P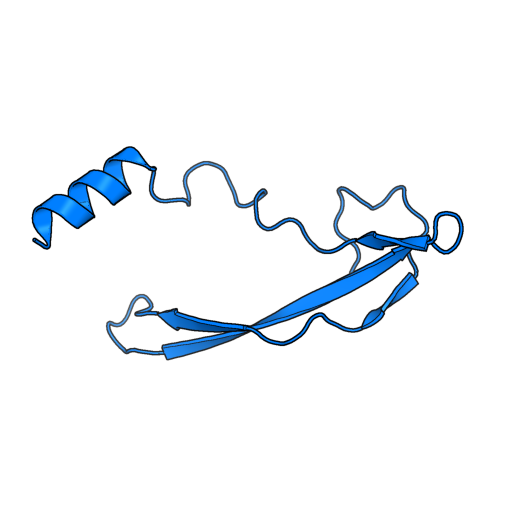rotein AF-A0A3A5SMI0-F1 (afdb_monomer)

Mean predicted aligned error: 8.52 Å

Nearest PDB structures (foldseek):
  5jus-assembly1_U  TM=3.585E-01  e=4.766E-01  Saccharomyces cerevisiae
  6v22-assembly1_E  TM=3.604E-01  e=2.818E+00  Homo sapiens
  3rd4-assembly4_C  TM=3.189E-01  e=1.384E+00  Proteus penneri ATCC 35198
  3gw6-assembly2_D  TM=4.236E-01  e=8.186E+00  Escherichia phage K1F
  3gw6-assembly1_A  TM=3.548E-01  e=6.853E+00  Escherichia phage K1F

Structure (mmCIF, N/CA/C/O backbone):
data_AF-A0A3A5SMI0-F1
#
_entry.id   AF-A0A3A5SMI0-F1
#
loop_
_atom_site.group_PDB
_atom_site.id
_atom_site.type_symbol
_atom_site.label_atom_id
_atom_site.label_alt_id
_atom_site.label_comp_id
_atom_site.label_asym_id
_atom_site.label_entity_id
_atom_site.label_seq_id
_atom_site.pdbx_PDB_ins_code
_atom_site.Cartn_x
_atom_site.Cartn_y
_atom_site.Cartn_z
_atom_site.occupancy
_atom_site.B_iso_or_equiv
_atom_site.auth_seq_id
_atom_site.auth_comp_id
_atom_site.auth_asym_id
_atom_site.auth_atom_id
_atom_site.pdbx_PDB_model_num
ATOM 1 N N . THR A 1 1 ? -3.709 -8.277 -10.498 1.00 79.94 1 THR A N 1
ATOM 2 C CA . THR A 1 1 ? -3.744 -7.739 -11.870 1.00 79.94 1 THR A CA 1
ATOM 3 C C . THR A 1 1 ? -3.028 -6.404 -11.893 1.00 79.94 1 THR A C 1
ATOM 5 O O . THR A 1 1 ? -2.926 -5.784 -10.834 1.00 79.94 1 THR A O 1
ATOM 8 N N . ILE A 1 2 ? -2.450 -6.025 -13.036 1.00 88.25 2 ILE A N 1
ATOM 9 C CA . ILE A 1 2 ? -1.766 -4.733 -13.205 1.00 88.25 2 ILE A CA 1
ATOM 10 C C . ILE A 1 2 ? -2.820 -3.612 -13.067 1.00 88.25 2 ILE A C 1
ATOM 12 O O . ILE A 1 2 ? -3.931 -3.791 -13.570 1.00 88.25 2 ILE A O 1
ATOM 16 N N . PRO A 1 3 ? -2.545 -2.529 -12.316 1.00 88.50 3 PRO A N 1
ATOM 17 C CA . PRO A 1 3 ? -3.441 -1.376 -12.220 1.00 88.50 3 PRO A CA 1
ATOM 18 C C . PRO A 1 3 ? -3.709 -0.717 -13.584 1.00 88.50 3 PRO A C 1
ATOM 20 O O . PRO A 1 3 ? -2.856 -0.766 -14.467 1.00 88.50 3 PRO A O 1
ATOM 23 N N . SER A 1 4 ? -4.882 -0.104 -13.760 1.00 88.44 4 SER A N 1
ATOM 24 C CA . SER A 1 4 ? -5.306 0.502 -15.035 1.00 88.44 4 SER A CA 1
ATOM 25 C C . SER A 1 4 ? -4.369 1.610 -15.511 1.00 88.44 4 SER A C 1
ATOM 27 O O . SER A 1 4 ? -4.112 1.726 -16.703 1.00 88.44 4 SER A O 1
ATOM 29 N N . GLU A 1 5 ? -3.804 2.372 -14.580 1.00 86.62 5 GLU A N 1
ATOM 30 C CA . GLU A 1 5 ? -2.831 3.436 -14.831 1.00 86.62 5 GLU A CA 1
ATOM 31 C 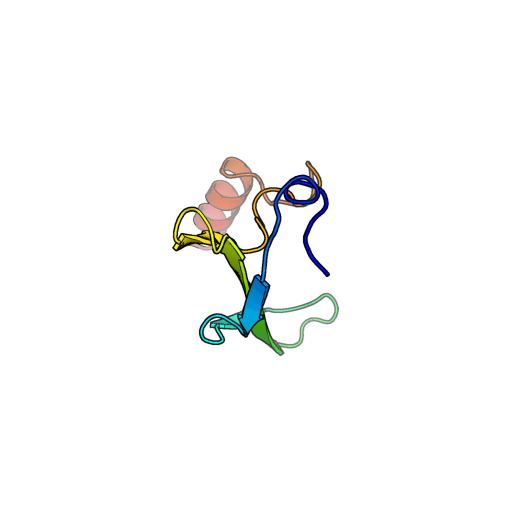C . GLU A 1 5 ? -1.509 2.932 -15.433 1.00 86.62 5 GLU A C 1
ATOM 33 O O . GLU A 1 5 ? -0.744 3.718 -15.979 1.00 86.62 5 GLU A O 1
ATOM 38 N N . TYR A 1 6 ? -1.251 1.624 -15.361 1.00 89.50 6 TYR A N 1
ATOM 39 C CA . TYR A 1 6 ? -0.086 0.972 -15.959 1.00 89.50 6 TYR A CA 1
ATOM 40 C C . TYR A 1 6 ? -0.479 -0.038 -17.041 1.00 89.50 6 TYR A C 1
ATOM 42 O O . TYR A 1 6 ? 0.320 -0.906 -17.385 1.00 89.50 6 TYR A O 1
ATOM 50 N N . SER A 1 7 ? -1.713 0.025 -17.549 1.00 88.38 7 SER A N 1
ATOM 51 C CA . SER A 1 7 ? -2.211 -0.940 -18.537 1.00 88.38 7 SER A CA 1
ATOM 52 C C . SER A 1 7 ? -1.480 -0.864 -19.880 1.00 88.38 7 SER A C 1
ATOM 54 O O . SER A 1 7 ? -1.346 -1.890 -20.542 1.00 88.38 7 SER A O 1
ATOM 56 N N . ASP A 1 8 ? -0.934 0.305 -20.223 1.00 92.00 8 ASP A N 1
ATOM 57 C CA . ASP A 1 8 ? -0.139 0.520 -21.438 1.00 92.00 8 ASP A CA 1
ATOM 58 C C . ASP A 1 8 ? 1.296 -0.032 -21.332 1.00 92.00 8 ASP A C 1
ATOM 60 O O . ASP A 1 8 ? 2.010 -0.122 -22.331 1.00 92.00 8 ASP A O 1
ATOM 64 N N . LEU A 1 9 ? 1.743 -0.405 -20.126 1.00 91.06 9 LEU A N 1
ATOM 65 C CA . LEU A 1 9 ? 3.102 -0.883 -19.880 1.00 91.06 9 LEU A CA 1
ATOM 66 C C . LEU A 1 9 ? 3.183 -2.411 -19.966 1.00 91.06 9 LEU A C 1
ATOM 68 O O . LEU A 1 9 ? 2.362 -3.143 -19.406 1.00 91.06 9 LEU A O 1
ATOM 72 N N . HIS A 1 10 ? 4.246 -2.912 -20.598 1.00 92.69 10 HIS A N 1
ATOM 73 C CA . HIS A 1 10 ? 4.520 -4.345 -20.657 1.00 92.69 10 HIS A CA 1
ATOM 74 C C . HIS A 1 10 ? 5.236 -4.820 -19.386 1.00 92.69 10 HIS A C 1
ATOM 76 O O . HIS A 1 10 ? 6.460 -4.924 -19.332 1.00 92.69 10 HIS A O 1
ATOM 82 N N . LEU A 1 11 ? 4.461 -5.083 -18.333 1.00 94.06 11 LEU A N 1
ATOM 83 C CA . LEU A 1 11 ? 5.002 -5.375 -17.007 1.00 94.06 11 LEU A CA 1
ATOM 84 C C . LEU A 1 11 ? 5.020 -6.868 -16.665 1.00 94.06 11 LEU A C 1
ATOM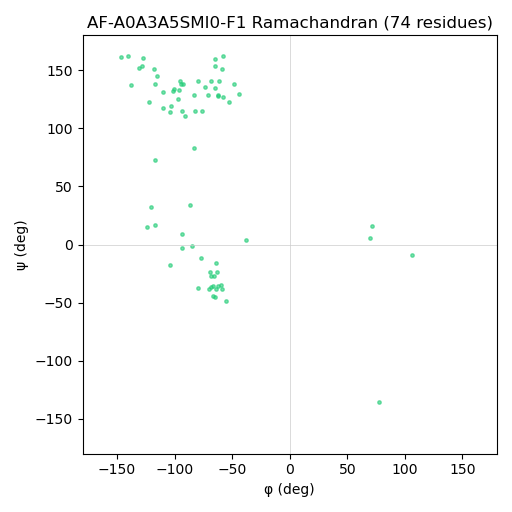 86 O O . LEU A 1 11 ? 4.013 -7.571 -16.763 1.00 94.06 11 LEU A O 1
ATOM 90 N N . HIS A 1 12 ? 6.145 -7.337 -16.131 1.00 94.06 12 HIS A N 1
ATOM 91 C CA . HIS A 1 12 ? 6.295 -8.686 -15.590 1.00 94.06 12 HIS A CA 1
ATOM 92 C C . HIS A 1 12 ? 6.068 -8.704 -14.078 1.00 94.06 12 HIS A C 1
ATOM 94 O O . HIS A 1 12 ? 6.501 -7.813 -13.346 1.00 94.06 12 HIS A O 1
ATOM 100 N N . SER A 1 13 ? 5.402 -9.746 -13.569 1.00 92.25 13 SER A N 1
ATOM 101 C CA . SER A 1 13 ? 5.242 -9.899 -12.121 1.00 92.25 13 SER A CA 1
ATOM 102 C C . SER A 1 13 ? 6.571 -10.281 -11.467 1.00 92.25 13 SER A C 1
ATOM 104 O O . SER A 1 13 ? 7.197 -11.264 -11.854 1.00 92.25 13 SER A O 1
ATOM 106 N N . LYS A 1 14 ? 6.966 -9.537 -10.428 1.00 93.44 14 LYS A N 1
ATOM 107 C CA . LYS A 1 14 ? 8.181 -9.782 -9.629 1.00 93.44 14 LYS A CA 1
ATOM 108 C C . LYS A 1 14 ? 7.859 -10.028 -8.154 1.00 93.44 14 LYS A C 1
ATOM 110 O O . LYS A 1 14 ? 8.619 -9.674 -7.259 1.00 93.44 14 LYS A O 1
ATOM 115 N N . GLY A 1 15 ? 6.697 -10.626 -7.892 1.00 93.56 15 GLY A N 1
ATOM 116 C CA . GLY A 1 15 ? 6.264 -10.977 -6.542 1.00 93.56 15 GLY A CA 1
ATOM 117 C C . GLY A 1 15 ? 5.735 -9.783 -5.746 1.00 93.56 15 GLY A C 1
ATOM 118 O O . GLY A 1 15 ? 4.910 -9.010 -6.242 1.00 93.56 15 GLY A O 1
ATOM 119 N N . PHE A 1 16 ? 6.145 -9.676 -4.483 1.00 92.88 16 PHE A N 1
ATOM 120 C CA . PHE A 1 16 ? 5.626 -8.700 -3.527 1.00 92.88 16 PHE A CA 1
ATOM 121 C C . PHE A 1 16 ? 6.756 -7.968 -2.806 1.00 92.88 16 PHE A C 1
ATOM 123 O O . PHE A 1 16 ? 7.837 -8.512 -2.599 1.00 92.88 16 PHE A O 1
ATOM 130 N N . LEU A 1 17 ? 6.473 -6.737 -2.392 1.00 90.62 17 LEU A N 1
ATOM 131 C CA . LEU A 1 17 ? 7.271 -6.021 -1.406 1.00 90.62 17 LEU A CA 1
ATOM 132 C C . LEU A 1 17 ? 7.198 -6.721 -0.041 1.00 90.62 17 LEU A C 1
ATOM 134 O O . LEU A 1 17 ? 6.228 -7.448 0.209 1.00 90.62 17 LEU A O 1
ATOM 138 N N . PRO A 1 18 ? 8.168 -6.454 0.854 1.00 93.31 18 PRO A N 1
ATOM 139 C CA . PRO A 1 18 ? 8.067 -6.856 2.248 1.00 93.31 18 PRO A CA 1
ATOM 140 C C . PRO A 1 18 ? 6.712 -6.462 2.839 1.00 93.31 18 PRO A C 1
ATOM 142 O O . PRO A 1 18 ? 6.178 -5.383 2.547 1.00 93.31 18 PRO A O 1
ATOM 145 N N . GLU A 1 19 ? 6.153 -7.379 3.623 1.00 93.19 19 GLU A N 1
ATOM 146 C CA . GLU A 1 19 ? 4.896 -7.167 4.328 1.00 93.19 19 GLU A CA 1
ATOM 147 C C . GLU A 1 19 ? 5.044 -6.004 5.310 1.00 93.19 19 GLU A C 1
ATOM 149 O O . GLU A 1 19 ? 6.082 -5.851 5.953 1.00 93.19 19 GLU A O 1
ATOM 154 N N . ILE A 1 20 ? 4.002 -5.182 5.404 1.00 92.06 20 ILE A N 1
ATOM 155 C CA . ILE A 1 20 ? 3.887 -4.159 6.443 1.00 92.06 20 ILE A CA 1
ATOM 156 C C . ILE A 1 20 ? 2.703 -4.504 7.338 1.00 92.06 20 ILE A C 1
ATOM 158 O O . ILE A 1 20 ? 1.691 -5.018 6.858 1.00 92.06 20 ILE A O 1
ATOM 162 N N . GLU A 1 21 ? 2.827 -4.210 8.625 1.00 92.31 21 GLU A N 1
ATOM 163 C CA . GLU A 1 21 ? 1.760 -4.401 9.601 1.00 92.31 21 GLU A CA 1
ATOM 164 C C . GLU A 1 21 ? 1.242 -3.036 10.054 1.00 92.31 21 GLU A C 1
ATOM 166 O O . GLU A 1 21 ? 2.020 -2.138 10.377 1.00 92.31 21 GLU A O 1
ATOM 171 N N . VAL A 1 22 ? -0.077 -2.871 10.035 1.00 89.25 22 VAL A N 1
ATOM 172 C CA . VAL A 1 22 ? -0.767 -1.665 10.491 1.00 89.25 22 VAL A CA 1
ATOM 173 C C . VAL A 1 22 ? -1.747 -2.075 11.576 1.00 89.25 22 VAL A C 1
ATOM 175 O O . VAL A 1 22 ? -2.617 -2.912 11.343 1.00 89.25 22 VAL A O 1
ATOM 178 N N . GLN A 1 23 ? -1.609 -1.492 12.761 1.00 87.62 23 GLN A N 1
ATOM 179 C CA . GLN A 1 23 ? -2.592 -1.654 13.824 1.00 87.62 23 GLN A CA 1
ATOM 180 C C . GLN A 1 23 ? -3.735 -0.660 13.604 1.00 87.62 23 GLN A C 1
ATOM 182 O O . GL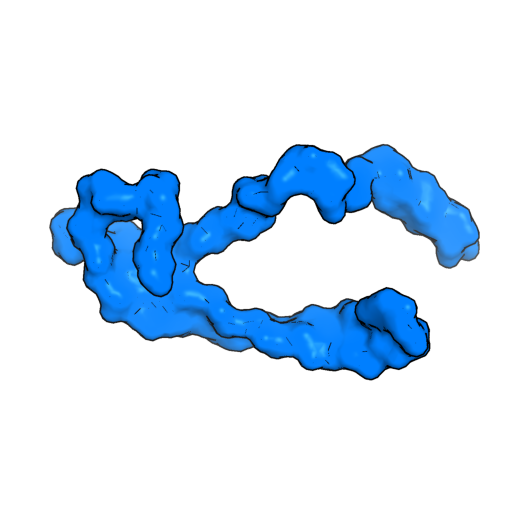N A 1 23 ? -3.488 0.532 13.432 1.00 87.62 23 GLN A O 1
ATOM 187 N N . ASP A 1 24 ? -4.971 -1.152 13.607 1.00 82.50 24 ASP A N 1
ATOM 188 C CA . ASP A 1 24 ? -6.164 -0.336 13.377 1.00 82.50 24 ASP A CA 1
ATOM 189 C C . ASP A 1 24 ? -7.319 -0.764 14.297 1.00 82.50 24 ASP A C 1
ATOM 191 O O . ASP A 1 24 ? -7.324 -1.867 14.849 1.00 82.50 24 ASP A O 1
ATOM 195 N N . PHE A 1 25 ? -8.312 0.105 14.459 1.00 73.50 25 PHE A N 1
ATOM 196 C CA . PHE A 1 25 ? -9.546 -0.135 15.206 1.00 73.50 25 PHE A CA 1
ATOM 197 C C . PHE A 1 25 ? -10.744 -0.061 14.249 1.00 73.50 25 PHE A C 1
ATOM 199 O O . PHE A 1 25 ? -11.503 0.910 14.281 1.00 73.50 25 PHE A O 1
ATOM 206 N N . PRO A 1 26 ? -10.947 -1.063 13.373 1.00 70.56 26 PRO A N 1
ATOM 207 C CA . PRO A 1 26 ? -12.072 -1.067 12.449 1.00 70.56 26 PRO A CA 1
ATOM 208 C C . PRO A 1 26 ? -13.406 -0.982 13.197 1.00 70.56 26 PRO A C 1
ATOM 210 O O . PRO A 1 26 ? -13.483 -1.301 14.384 1.00 70.56 26 PRO A O 1
ATOM 213 N N . ILE A 1 27 ? -14.449 -0.615 12.437 1.00 61.22 27 ILE A N 1
ATOM 214 C CA . ILE A 1 27 ? -15.854 -0.227 12.736 1.00 61.22 27 ILE A CA 1
ATOM 215 C C . ILE A 1 27 ? -16.624 -0.960 13.876 1.00 61.22 27 ILE A C 1
ATOM 217 O O . ILE A 1 27 ? -17.783 -0.667 14.141 1.00 61.22 27 ILE A O 1
ATOM 221 N N . ARG A 1 28 ? -16.012 -1.877 14.627 1.00 73.19 28 ARG A N 1
ATOM 222 C CA . ARG A 1 28 ? -16.571 -2.554 15.811 1.00 73.19 28 ARG A CA 1
ATOM 223 C C . ARG A 1 28 ? -15.713 -2.412 17.079 1.00 73.19 28 ARG A C 1
ATOM 225 O O . ARG A 1 28 ? -15.901 -3.188 18.013 1.00 73.19 28 ARG A O 1
ATOM 232 N N . GLY A 1 29 ? -14.754 -1.483 17.104 1.00 75.06 29 GLY A N 1
ATOM 233 C CA . GLY A 1 29 ? -13.992 -1.113 18.307 1.00 75.06 29 GLY A CA 1
ATOM 234 C C . GLY A 1 29 ? -12.985 -2.157 18.799 1.00 75.06 29 GLY A C 1
ATOM 235 O O . GLY A 1 29 ? -12.533 -2.083 19.938 1.00 75.06 29 GLY A O 1
ATOM 236 N N . LYS A 1 30 ? -12.629 -3.144 17.971 1.00 79.88 30 LYS A N 1
ATOM 237 C CA . LYS A 1 30 ? -11.602 -4.141 18.304 1.00 79.88 30 LYS A CA 1
ATOM 238 C C . LYS A 1 30 ? -10.301 -3.773 17.609 1.00 79.88 30 LYS A C 1
ATOM 240 O O . LYS A 1 30 ? -10.326 -3.529 16.407 1.00 79.88 30 LYS A O 1
ATOM 245 N N . ALA A 1 31 ? -9.192 -3.783 18.347 1.00 81.62 31 ALA A N 1
ATOM 246 C CA . ALA A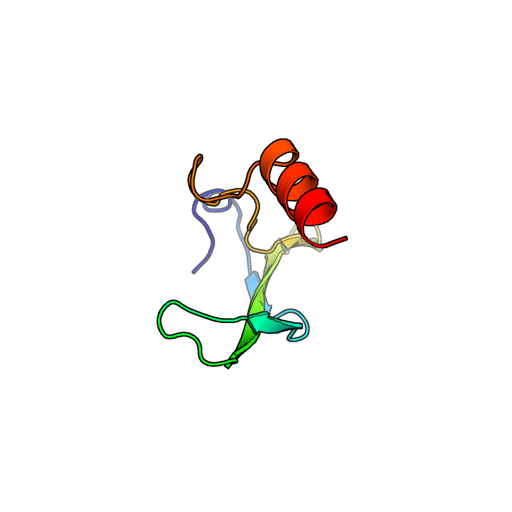 1 31 ? -7.867 -3.670 17.753 1.00 81.62 31 ALA A CA 1
ATOM 247 C C . ALA A 1 31 ? -7.624 -4.863 16.817 1.00 81.62 31 ALA A C 1
ATOM 249 O O . ALA A 1 31 ? -7.805 -6.018 17.212 1.00 81.62 31 ALA A O 1
ATOM 250 N N . VAL A 1 32 ? -7.218 -4.586 15.584 1.00 85.12 32 VAL A N 1
ATOM 251 C CA . VAL A 1 32 ? -6.813 -5.595 14.605 1.00 85.12 32 VAL A CA 1
ATOM 252 C C . VAL A 1 32 ? -5.447 -5.243 14.033 1.00 85.12 32 VAL A C 1
ATOM 254 O O . VAL A 1 32 ? -5.068 -4.075 13.959 1.00 85.12 32 VAL A O 1
ATOM 257 N N . TYR A 1 33 ? -4.736 -6.271 13.581 1.00 89.38 33 TYR A N 1
ATOM 258 C CA . TYR A 1 33 ? -3.494 -6.128 12.833 1.00 89.38 33 TYR A CA 1
ATOM 259 C C . TYR A 1 33 ? -3.774 -6.397 11.356 1.00 89.38 33 TYR A C 1
ATOM 261 O O . TYR A 1 33 ? -4.136 -7.509 10.966 1.00 89.38 33 TYR A O 1
ATOM 269 N N . LEU A 1 34 ? -3.628 -5.367 10.529 1.00 88.75 34 LEU A N 1
ATOM 270 C CA . LEU A 1 34 ? -3.733 -5.446 9.080 1.00 88.75 34 LEU A CA 1
ATOM 271 C C . LEU A 1 34 ? -2.346 -5.713 8.499 1.00 88.75 34 LEU A C 1
ATOM 273 O O . LEU A 1 34 ? -1.473 -4.847 8.517 1.00 88.75 34 LEU A O 1
ATOM 277 N N . ARG A 1 35 ? -2.149 -6.912 7.951 1.00 91.50 35 ARG A N 1
ATOM 278 C CA . ARG A 1 35 ? -0.922 -7.287 7.238 1.00 91.50 35 ARG A CA 1
ATOM 279 C C . ARG A 1 35 ? -1.091 -7.042 5.747 1.00 91.50 35 ARG A C 1
ATOM 281 O O . ARG A 1 35 ? -1.917 -7.676 5.091 1.00 91.50 35 ARG A O 1
ATOM 288 N N . ILE A 1 36 ? -0.322 -6.106 5.206 1.00 89.69 36 ILE A N 1
ATOM 289 C CA . ILE A 1 36 ? -0.462 -5.623 3.833 1.00 89.69 36 ILE A CA 1
ATOM 290 C C . ILE A 1 36 ? 0.730 -6.105 3.004 1.00 89.69 36 ILE A C 1
ATOM 292 O O . ILE A 1 36 ? 1.873 -5.701 3.226 1.00 89.69 36 ILE A O 1
ATOM 296 N N . LYS A 1 37 ? 0.452 -6.924 1.982 1.00 91.75 37 LYS A N 1
ATOM 297 C CA . LYS A 1 37 ? 1.425 -7.320 0.951 1.00 91.75 37 LYS A CA 1
ATOM 298 C C . LYS A 1 37 ? 1.172 -6.550 -0.336 1.00 91.75 37 LYS A C 1
ATOM 300 O O . LYS A 1 37 ? 0.118 -6.674 -0.958 1.00 91.75 37 LYS A O 1
ATOM 305 N N . ARG A 1 38 ? 2.160 -5.771 -0.771 1.00 90.75 38 ARG A N 1
ATOM 306 C CA . ARG A 1 38 ? 2.052 -4.926 -1.969 1.00 90.75 38 ARG A CA 1
ATOM 307 C C . ARG A 1 38 ? 2.676 -5.634 -3.162 1.00 90.75 38 ARG A C 1
ATOM 309 O O . ARG A 1 38 ? 3.830 -6.048 -3.095 1.00 90.75 38 ARG A O 1
ATOM 316 N N . ARG A 1 39 ? 1.915 -5.796 -4.244 1.00 92.62 39 ARG A N 1
ATOM 317 C CA . ARG A 1 39 ? 2.403 -6.433 -5.475 1.00 92.62 39 ARG A CA 1
ATOM 318 C C . ARG A 1 39 ? 3.444 -5.541 -6.155 1.00 92.62 39 ARG A C 1
ATOM 320 O O . ARG A 1 39 ? 3.278 -4.322 -6.186 1.00 92.62 39 ARG A O 1
ATOM 327 N N . ARG A 1 40 ? 4.483 -6.169 -6.701 1.00 93.94 40 ARG A N 1
ATOM 328 C CA . ARG A 1 40 ? 5.552 -5.532 -7.465 1.00 93.94 40 ARG A CA 1
ATOM 329 C C . ARG A 1 40 ? 5.556 -6.054 -8.901 1.00 93.94 40 ARG A C 1
ATOM 331 O O . ARG A 1 40 ? 5.426 -7.262 -9.133 1.00 93.94 40 ARG A O 1
ATOM 338 N N . TRP A 1 41 ? 5.749 -5.140 -9.837 1.00 95.62 41 TRP A N 1
ATOM 339 C CA . TRP A 1 41 ? 5.978 -5.432 -11.242 1.00 95.62 41 TRP A CA 1
ATOM 340 C C . TRP A 1 41 ? 7.240 -4.738 -11.735 1.00 95.62 41 TRP A C 1
ATOM 342 O O . TRP A 1 41 ? 7.701 -3.793 -11.105 1.00 95.62 41 TRP A O 1
ATOM 352 N N . GLU A 1 42 ? 7.793 -5.206 -12.842 1.00 95.25 42 GLU A N 1
ATOM 353 C CA . GLU A 1 42 ? 8.984 -4.631 -13.462 1.00 95.25 42 GLU A CA 1
ATOM 354 C C . GLU A 1 42 ? 8.786 -4.576 -14.972 1.00 95.25 42 GLU A C 1
ATOM 356 O O . GLU A 1 42 ? 8.265 -5.530 -15.556 1.00 95.25 42 GLU A O 1
ATOM 361 N N . ASP A 1 43 ? 9.174 -3.462 -15.579 1.00 95.75 43 ASP A N 1
ATOM 362 C CA . ASP A 1 43 ? 9.285 -3.332 -17.026 1.00 95.75 43 ASP A CA 1
ATOM 363 C C . ASP A 1 43 ? 10.635 -3.922 -17.468 1.00 95.75 43 ASP A C 1
ATOM 365 O O . ASP A 1 43 ? 11.681 -3.383 -17.096 1.00 95.75 43 ASP A O 1
ATOM 369 N N . PRO A 1 44 ? 10.652 -5.015 -18.254 1.00 93.12 44 PRO A N 1
ATOM 370 C CA . PRO A 1 44 ? 11.895 -5.649 -18.684 1.00 93.12 44 PRO A CA 1
ATOM 371 C C . PRO A 1 44 ? 12.777 -4.764 -19.572 1.00 93.12 44 PRO A C 1
ATOM 373 O O . PRO A 1 44 ? 13.975 -5.016 -19.667 1.00 93.12 44 PRO A O 1
ATOM 376 N N . SER A 1 45 ? 12.198 -3.767 -20.249 1.00 93.50 45 SER A N 1
ATOM 377 C CA . SER A 1 45 ? 12.923 -2.903 -21.184 1.00 93.50 45 SER A CA 1
ATOM 378 C C . SER A 1 45 ? 13.714 -1.805 -20.473 1.00 93.50 45 SER A C 1
ATOM 380 O O . SER A 1 45 ? 14.835 -1.493 -20.868 1.00 93.50 45 SER A O 1
ATOM 382 N N . THR A 1 46 ? 13.154 -1.255 -19.396 1.00 94.56 46 THR A N 1
ATOM 383 C CA . THR A 1 46 ? 13.752 -0.158 -18.623 1.00 94.56 46 THR A CA 1
ATOM 384 C C . THR A 1 46 ? 14.368 -0.621 -17.302 1.00 94.56 46 THR A C 1
ATOM 386 O O . THR A 1 46 ? 15.148 0.111 -16.696 1.00 94.56 46 THR A O 1
ATOM 389 N N . GLY A 1 47 ? 14.011 -1.816 -16.821 1.00 91.69 47 GLY A N 1
ATOM 390 C CA . GLY A 1 47 ? 14.340 -2.300 -15.477 1.00 91.69 47 GLY A CA 1
ATOM 391 C C . GLY A 1 47 ? 13.589 -1.558 -14.365 1.00 91.69 47 GLY A C 1
ATOM 392 O O . GLY A 1 47 ? 13.855 -1.769 -13.178 1.00 91.69 47 GLY A O 1
ATOM 393 N N . GLN A 1 48 ? 12.654 -0.667 -14.713 1.00 94.31 48 GLN A N 1
ATOM 394 C CA . GLN A 1 48 ? 11.920 0.119 -13.736 1.00 94.31 48 GLN A CA 1
ATOM 395 C C . GLN A 1 48 ? 10.898 -0.751 -13.002 1.00 94.31 48 GLN A C 1
ATOM 397 O O . GLN A 1 48 ? 10.157 -1.537 -13.591 1.00 94.31 48 GLN A O 1
ATOM 402 N N . THR A 1 49 ? 10.845 -0.589 -11.681 1.00 92.62 49 THR A N 1
ATOM 403 C CA . THR A 1 49 ? 9.903 -1.299 -10.817 1.00 92.62 49 THR A CA 1
ATOM 404 C C . THR A 1 49 ? 8.666 -0.449 -10.535 1.00 92.62 49 THR A C 1
ATOM 406 O O . THR A 1 49 ? 8.776 0.699 -10.108 1.00 92.62 49 THR A O 1
ATOM 409 N N . TYR A 1 50 ? 7.491 -1.059 -10.667 1.00 92.19 50 TYR A N 1
ATOM 410 C CA . TYR A 1 50 ? 6.190 -0.457 -10.405 1.00 92.19 50 TYR A CA 1
ATOM 411 C C . TYR A 1 50 ? 5.462 -1.183 -9.271 1.00 92.19 50 TYR A C 1
ATOM 413 O O . TYR A 1 50 ? 5.620 -2.386 -9.037 1.00 92.19 50 TYR A O 1
ATOM 421 N N . SER A 1 51 ? 4.624 -0.444 -8.554 1.00 90.88 51 SER A N 1
ATOM 422 C CA . SER A 1 51 ? 3.706 -0.976 -7.547 1.00 90.88 51 SER A CA 1
ATOM 423 C C . SER A 1 51 ? 2.432 -0.141 -7.552 1.00 90.88 51 SER A C 1
ATOM 425 O O . SER A 1 51 ? 2.436 0.965 -8.080 1.00 90.88 51 SER A O 1
ATOM 427 N N . ARG A 1 52 ? 1.335 -0.666 -6.997 1.00 85.88 52 ARG A N 1
ATOM 428 C CA . ARG A 1 52 ? 0.059 0.060 -6.988 1.00 85.88 52 ARG A CA 1
ATOM 429 C C . ARG A 1 52 ? 0.203 1.356 -6.192 1.00 85.88 52 ARG A C 1
ATOM 431 O O . ARG A 1 52 ? 0.621 1.297 -5.032 1.00 85.88 52 ARG A O 1
ATOM 438 N N . ASP A 1 53 ? -0.191 2.473 -6.795 1.00 76.00 53 ASP A N 1
ATOM 439 C CA . ASP A 1 53 ? -0.241 3.746 -6.097 1.00 76.00 53 ASP A CA 1
ATOM 440 C C . ASP A 1 53 ? -1.471 3.796 -5.178 1.00 76.00 53 ASP A C 1
ATOM 442 O O . ASP A 1 53 ? -2.621 3.754 -5.613 1.00 76.00 53 ASP A O 1
ATOM 446 N N . TRP A 1 54 ? -1.220 3.862 -3.872 1.00 71.50 54 TRP A N 1
ATOM 447 C CA . TRP A 1 54 ? -2.264 4.003 -2.856 1.00 71.50 54 TRP A CA 1
ATOM 448 C C . TRP A 1 54 ? -2.661 5.465 -2.647 1.00 71.50 54 TRP A C 1
ATOM 450 O O . TRP A 1 54 ? -3.550 5.734 -1.842 1.00 71.50 54 TRP A O 1
ATOM 460 N N . SER A 1 55 ? -2.025 6.408 -3.352 1.00 63.75 55 SER A N 1
ATOM 461 C CA . SER A 1 55 ? -2.413 7.815 -3.413 1.00 63.75 55 SER A CA 1
ATOM 462 C C . SER A 1 55 ? -3.731 8.011 -4.188 1.00 63.75 55 SER A C 1
ATOM 464 O O . SER A 1 55 ? -4.494 8.916 -3.844 1.00 63.75 55 SER A O 1
ATOM 466 N N . LEU A 1 56 ? -4.084 7.079 -5.080 1.00 57.28 56 LEU A N 1
ATOM 467 C CA . LEU A 1 56 ? -5.296 7.068 -5.910 1.00 57.28 56 LEU A CA 1
ATOM 468 C C . LEU A 1 56 ? -6.524 6.430 -5.216 1.00 57.28 56 LEU A C 1
ATOM 470 O O . LEU A 1 56 ? -7.338 5.751 -5.838 1.00 57.28 56 LEU A O 1
ATOM 474 N N . VAL A 1 57 ? -6.651 6.582 -3.897 1.00 60.03 57 VAL A N 1
ATOM 475 C CA . VAL A 1 57 ? -7.893 6.231 -3.184 1.00 60.03 57 VAL A CA 1
ATOM 476 C C . VAL A 1 57 ? -8.887 7.378 -3.393 1.00 60.03 57 VAL A C 1
ATOM 478 O O . VAL A 1 57 ? -8.474 8.536 -3.391 1.00 60.03 57 VAL A O 1
ATOM 481 N N . ALA A 1 58 ? -10.171 7.057 -3.597 1.00 60.94 58 ALA A N 1
ATOM 482 C CA . ALA A 1 58 ? -11.223 8.011 -3.952 1.00 60.94 58 ALA A CA 1
ATOM 483 C C . ALA A 1 58 ? -11.169 9.312 -3.128 1.00 60.94 58 ALA A C 1
ATOM 485 O O . ALA A 1 58 ? -11.122 9.298 -1.895 1.00 60.94 58 ALA A O 1
ATOM 486 N N . THR A 1 59 ? -11.192 10.448 -3.826 1.00 58.06 59 THR A N 1
ATOM 487 C CA . THR A 1 59 ? -11.225 11.777 -3.213 1.00 58.06 59 THR A CA 1
ATOM 488 C C . THR A 1 59 ? -12.375 11.857 -2.206 1.00 58.06 59 THR A C 1
ATOM 490 O O . THR A 1 59 ? -13.524 11.609 -2.557 1.00 58.06 59 THR A O 1
ATOM 493 N N . GLY A 1 60 ? -12.058 12.180 -0.948 1.00 64.19 60 GLY A N 1
ATOM 494 C CA . GLY A 1 60 ? -13.034 1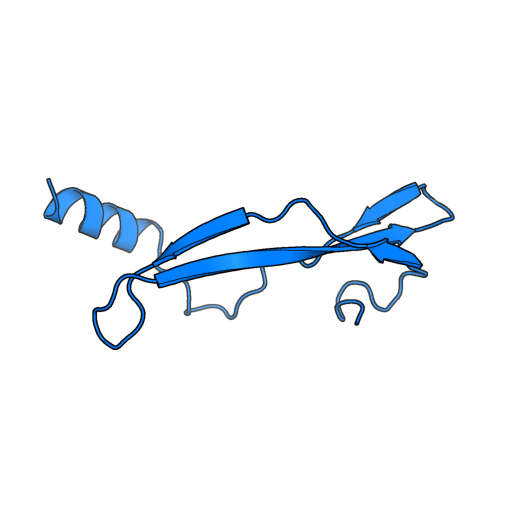2.285 0.145 1.00 64.19 60 GLY A CA 1
ATOM 495 C C . GLY A 1 60 ? -13.015 11.144 1.169 1.00 64.19 60 GLY A C 1
ATOM 496 O O . GLY A 1 60 ? -13.634 11.280 2.218 1.00 64.19 60 GLY A O 1
ATOM 497 N N . THR A 1 61 ? -12.276 10.052 0.942 1.00 66.38 61 THR A N 1
ATOM 498 C CA . THR A 1 61 ? -12.132 8.978 1.952 1.00 66.38 61 THR A CA 1
ATOM 499 C C . THR A 1 61 ? -10.904 9.138 2.851 1.00 66.38 61 THR A C 1
ATOM 501 O O . THR A 1 61 ? -10.678 8.317 3.737 1.00 66.38 61 THR A O 1
ATOM 504 N N . ARG A 1 62 ? -10.073 10.161 2.619 1.00 67.56 62 ARG A N 1
ATOM 505 C CA . ARG A 1 62 ? -8.953 10.509 3.502 1.00 67.56 62 ARG A CA 1
ATOM 506 C C . ARG A 1 62 ? -9.383 11.575 4.495 1.00 67.56 62 ARG A C 1
ATOM 508 O O . ARG A 1 62 ? -10.015 12.554 4.110 1.00 67.56 62 ARG A O 1
ATOM 515 N N . ILE A 1 63 ? -8.954 11.415 5.744 1.00 76.06 63 ILE A N 1
ATOM 516 C CA . ILE A 1 63 ? -8.934 12.513 6.710 1.00 76.06 63 ILE A CA 1
ATOM 517 C C . ILE A 1 63 ? -8.074 13.636 6.117 1.00 76.06 63 ILE A C 1
ATOM 519 O O . ILE A 1 63 ? -6.946 13.382 5.684 1.00 76.06 63 ILE A O 1
ATOM 523 N N . THR A 1 64 ? -8.614 14.856 6.058 1.00 81.50 64 THR A N 1
ATOM 524 C CA . THR A 1 64 ? -7.847 16.019 5.599 1.00 81.50 64 THR A CA 1
ATOM 525 C C . THR A 1 64 ? -6.712 16.305 6.576 1.00 81.50 64 THR A C 1
ATOM 527 O O . THR A 1 64 ? -6.788 15.955 7.758 1.00 81.50 64 THR A O 1
ATOM 530 N N . ALA A 1 65 ? -5.635 16.926 6.095 1.00 83.00 65 ALA A N 1
ATOM 531 C CA . ALA A 1 65 ? -4.492 17.238 6.948 1.00 83.00 65 ALA A CA 1
ATOM 532 C C . ALA A 1 65 ? -4.908 18.140 8.122 1.00 83.00 65 ALA A C 1
ATOM 534 O O . ALA A 1 65 ? -4.474 17.923 9.253 1.00 83.00 65 ALA A O 1
ATOM 535 N N . G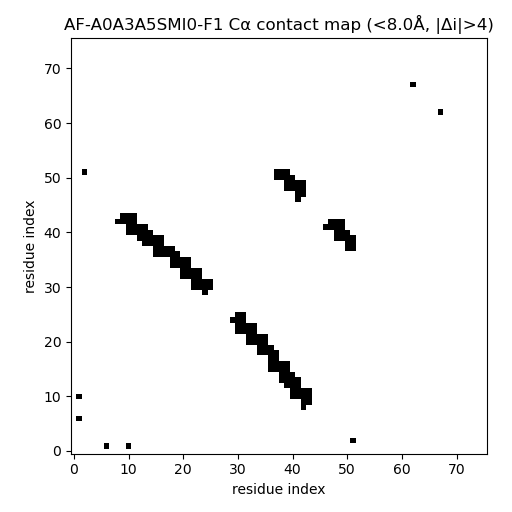LU A 1 66 ? -5.811 19.086 7.864 1.00 84.06 66 GLU A N 1
ATOM 536 C CA . GLU A 1 66 ? -6.378 20.009 8.844 1.00 84.06 66 GLU A CA 1
ATOM 537 C C . GLU A 1 66 ? -7.206 19.267 9.895 1.00 84.06 66 GLU A C 1
ATOM 539 O O . GLU A 1 66 ? -7.033 19.497 11.090 1.00 84.06 66 GLU A O 1
ATOM 544 N N . PHE A 1 67 ? -8.056 18.323 9.480 1.00 79.69 67 PHE A N 1
ATOM 545 C CA . PHE A 1 67 ? -8.858 17.538 10.418 1.00 79.69 67 PHE A CA 1
ATOM 546 C C . PHE A 1 67 ? -7.986 16.590 11.252 1.00 79.69 67 PHE A C 1
ATOM 548 O O . PHE A 1 67 ? -8.198 16.432 12.452 1.00 79.69 67 PHE A O 1
ATOM 555 N N . GLY A 1 68 ? -6.941 16.013 10.654 1.00 85.12 68 GLY A N 1
ATOM 556 C CA . GLY A 1 68 ? -5.943 15.232 11.383 1.00 85.12 68 GLY A CA 1
ATOM 557 C C . GLY A 1 68 ? -5.156 16.067 12.398 1.00 85.12 68 GLY A C 1
ATOM 558 O O . GLY A 1 68 ? -4.866 15.581 13.489 1.00 85.12 68 GLY A O 1
ATOM 559 N N . ALA A 1 69 ? -4.821 17.317 12.067 1.00 87.00 69 ALA A N 1
ATOM 560 C CA . ALA A 1 69 ? -4.164 18.245 12.987 1.00 87.00 69 ALA A CA 1
ATOM 561 C C . ALA A 1 69 ? -5.085 18.628 14.155 1.00 87.00 69 ALA A C 1
ATOM 563 O O . ALA A 1 69 ? -4.662 18.547 15.305 1.00 87.00 69 ALA A O 1
ATOM 564 N N . PHE A 1 70 ? -6.354 18.929 13.866 1.00 87.38 70 PHE A N 1
ATOM 565 C CA . PHE A 1 70 ? -7.381 19.195 14.873 1.00 87.38 70 PHE A CA 1
ATOM 566 C C . PHE A 1 70 ? -7.521 18.040 15.876 1.00 87.38 70 PHE A C 1
ATOM 568 O O . PHE A 1 70 ? -7.463 18.256 17.083 1.00 87.38 70 PHE A O 1
ATOM 575 N N . LEU A 1 71 ? -7.628 16.795 15.396 1.00 85.88 71 LEU A N 1
ATOM 576 C CA . LEU A 1 71 ? -7.728 15.620 16.271 1.00 85.88 71 LEU A CA 1
ATOM 577 C C . LEU A 1 71 ? -6.481 15.421 17.146 1.00 85.88 71 LEU A C 1
ATOM 579 O O . LEU A 1 71 ? -6.604 15.002 18.293 1.00 85.88 71 LEU A O 1
ATOM 583 N N . LYS A 1 72 ? -5.283 15.724 16.630 1.00 87.69 72 LYS A N 1
ATOM 584 C CA . LYS A 1 72 ? -4.033 15.647 17.408 1.00 87.69 72 LYS A CA 1
ATOM 585 C C . LYS A 1 72 ? -3.984 16.671 18.536 1.00 87.69 72 LYS A C 1
ATOM 587 O O . LYS A 1 72 ? -3.426 16.369 19.584 1.00 87.69 72 LYS A O 1
ATOM 592 N N . GLU A 1 73 ? -4.530 17.861 18.315 1.00 89.75 73 GLU A N 1
ATOM 593 C CA . GLU A 1 73 ? -4.627 18.897 19.343 1.00 89.75 73 GLU A CA 1
ATOM 594 C C . GLU A 1 73 ? -5.649 18.520 20.425 1.00 89.75 73 GLU A C 1
ATOM 596 O O . GLU A 1 73 ? -5.384 18.706 21.605 1.00 89.75 73 GLU A O 1
ATOM 601 N N . LEU A 1 74 ? -6.767 17.905 20.032 1.00 84.50 74 LEU A N 1
ATOM 602 C CA . LEU A 1 74 ? -7.824 17.435 20.938 1.00 84.50 74 LEU A CA 1
ATOM 603 C C . LEU A 1 74 ? -7.404 16.260 21.837 1.00 84.50 74 LEU A C 1
ATOM 605 O O . LEU A 1 74 ? -7.980 16.062 22.902 1.00 84.50 74 LEU A O 1
ATOM 609 N N . LEU A 1 75 ? -6.438 15.457 21.385 1.00 73.88 75 LEU A N 1
ATOM 610 C CA . LEU A 1 75 ? -5.903 14.290 22.098 1.00 73.88 75 LEU A CA 1
ATOM 611 C C . LEU A 1 75 ? -4.658 14.611 22.946 1.00 73.88 75 LEU A C 1
ATOM 613 O O . LEU A 1 75 ? -3.997 13.684 23.421 1.00 73.88 75 LEU A O 1
ATOM 617 N N . ARG A 1 76 ? -4.314 15.893 23.094 1.00 63.03 76 ARG A N 1
ATOM 618 C CA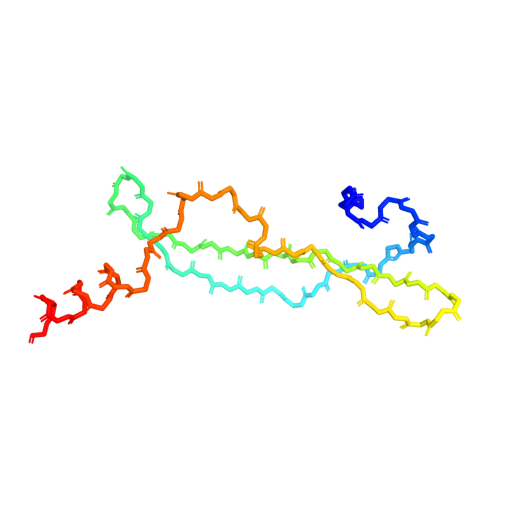 . ARG A 1 76 ? -3.171 16.376 23.874 1.00 63.03 76 ARG A CA 1
ATOM 619 C C . ARG A 1 76 ? -3.574 16.734 25.300 1.00 63.03 76 ARG A C 1
ATOM 621 O O . ARG A 1 76 ? -2.736 16.482 26.193 1.00 63.03 76 ARG A O 1
#

Solvent-accessible surface area (backbone atoms only — not comparable to full-atom values): 5017 Å² total; per-residue (Å²): 132,85,55,78,95,50,63,90,53,78,62,43,82,66,59,59,48,81,72,44,78,44,80,45,64,54,104,78,79,48,82,43,76,47,77,47,72,46,58,29,30,30,28,81,90,78,68,49,76,48,59,82,72,77,82,77,58,65,91,82,78,63,82,48,71,67,58,52,51,51,52,56,62,75,75,106

Sequence (76 aa):
TIPSEYSDLHLHSKGFLPEIEVQDFPIRGKAVYLRIKRRRWEDPSTGQTYSRDWSLVATGTRITA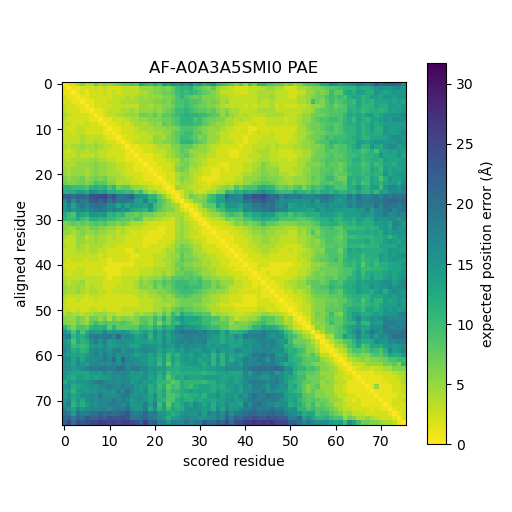EFGAFLKELLR

pLDDT: mean 84.27, std 10.59, range [57.28, 95.75]

Radius of gyration: 17.23 Å; Cα contacts (8 Å, |Δi|>4): 81; chains: 1; bounding box: 31×31×45 Å

Foldseek 3Di:
DDDPVCPVAPKDWPAWDDWDWDWDQPPPRDTDIDIDTWTWIARPVVRDIDTDDPVPDDPPPDDDPVNVVVVVVVVD

Secondary structure (DSSP, 8-state):
---GGGTTS-PEEEEEPPPEEEEE--TTT--EEEEEPPEEEE-TTT--EEE--TT-S-TTSSPPHHHHHHHHHHT-